Protein AF-A0A150Y1D1-F1 (afdb_monomer)

Foldseek 3Di:
DPAAKKKWDFKFWAQPVPRDTPDGDPAATWMWHQHPVQKIFIAGNVRDTDWIFGWDADPPAQKIWTQTPPPSDIDIWRWDDDPFKIKTWDDDPRTIIIIIIGGD

Mean predicted aligned error: 4.42 Å

Nearest PDB structures (foldseek):
  1dc9-assembly1_A  TM=5.300E-01  e=1.055E-03  Rattus norvegicus
  1icn-assembly1_A  TM=5.543E-01  e=1.952E-03  Rattus norvegicus
  3akn-assembly1_A  TM=5.282E-01  e=2.795E-03  Rattus norvegicus
  1fdq-assembly2_B  TM=4.233E-01  e=4.668E-03  Homo sapiens
  7fyd-assembly1_A  TM=4.953E-01  e=5.476E-02  Homo sapiens

Secondary structure (DSSP, 8-state):
---EEEEEEEEEEE-TTT--EEEE------EEEE-TTSEEEEE-TT--EEEEEEEEE-SSSSEEEEEETTT--EEEEEEEE-SSEEEEEEE-SSSEEEEEEEE-

pLDDT: mean 91.05, std 6.65, range [61.19, 97.25]

Solvent-accessible surface area (backbone atoms only — not comparable to full-atom values): 5666 Å² total; per-residue (Å²): 124,81,64,43,42,32,32,47,77,48,40,36,26,22,33,80,89,78,70,42,79,77,39,76,53,88,67,71,48,33,33,42,35,34,47,93,86,34,40,33,40,33,22,44,71,87,63,49,83,76,44,48,30,42,47,50,69,52,94,90,46,62,34,40,38,41,37,35,70,84,75,76,45,76,46,71,29,44,50,49,77,55,98,57,40,37,38,38,36,38,83,50,100,83,27,35,39,36,39,34,29,36,63,102

Sequence (104 aa):
MIVGSWEITIANGIDPATGKVISEYLLEKTTYSFGWDRRYKKLDKEGALVETGIWQMDAHSPTLTLISDEKSTRTNWEIEVSNSEMRWKRPMSNELMKLYFKKS

Radius of gyration: 13.55 Å; Cα contacts (8 Å, |Δi|>4): 243; chains: 1; bounding box: 28×31×35 Å

Structure (mmCIF, N/CA/C/O backbone):
data_AF-A0A150Y1D1-F1
#
_entry.id   AF-A0A150Y1D1-F1
#
loop_
_atom_site.group_PDB
_atom_site.id
_atom_site.type_symbol
_atom_site.label_atom_id
_atom_site.label_alt_id
_atom_site.label_comp_id
_atom_site.label_asym_id
_atom_site.label_entity_id
_atom_site.label_seq_id
_atom_site.pdbx_PDB_ins_code
_atom_site.Cartn_x
_atom_site.Cartn_y
_atom_site.Cartn_z
_atom_site.occupancy
_atom_site.B_iso_or_equiv
_atom_site.auth_seq_id
_atom_site.auth_comp_id
_atom_site.auth_asym_id
_atom_site.auth_atom_id
_atom_site.pdbx_PDB_model_num
ATOM 1 N N . MET A 1 1 ? -3.089 -13.222 3.215 1.00 76.56 1 MET A N 1
ATOM 2 C CA . MET A 1 1 ? -1.754 -13.130 2.575 1.00 76.56 1 MET A CA 1
ATOM 3 C C . MET A 1 1 ? -1.792 -11.970 1.589 1.00 76.56 1 MET A C 1
ATOM 5 O O . MET A 1 1 ? -2.788 -11.862 0.889 1.00 76.56 1 MET A O 1
ATOM 9 N N . ILE A 1 2 ? -0.775 -11.098 1.567 1.00 91.44 2 ILE A N 1
ATOM 10 C CA . ILE A 1 2 ? -0.758 -9.874 0.735 1.00 91.44 2 ILE A CA 1
ATOM 11 C C . ILE A 1 2 ? -0.436 -10.132 -0.750 1.00 91.44 2 ILE A C 1
ATOM 13 O O . ILE A 1 2 ? -0.730 -9.296 -1.594 1.00 91.44 2 ILE A O 1
ATOM 17 N N . VAL A 1 3 ? 0.129 -11.294 -1.089 1.00 94.44 3 VAL A N 1
ATOM 18 C CA . VAL A 1 3 ? 0.433 -11.679 -2.478 1.00 94.44 3 VAL A CA 1
ATOM 19 C C . VAL A 1 3 ? -0.833 -11.636 -3.346 1.00 94.44 3 VAL A C 1
ATOM 21 O O . VAL A 1 3 ? -1.878 -12.165 -2.955 1.00 94.44 3 VAL A O 1
ATOM 24 N N . GLY A 1 4 ? -0.724 -11.019 -4.522 1.00 94.94 4 GLY A N 1
ATOM 25 C CA . GLY A 1 4 ? -1.829 -10.772 -5.450 1.00 94.94 4 GLY A CA 1
ATOM 26 C C . GLY A 1 4 ? -1.995 -9.294 -5.809 1.00 94.94 4 GLY A C 1
ATOM 27 O O . GLY A 1 4 ? -1.168 -8.458 -5.437 1.00 94.94 4 GLY A O 1
ATOM 28 N N . SER A 1 5 ? -3.068 -8.995 -6.539 1.00 95.94 5 SER A N 1
ATOM 29 C CA . SER A 1 5 ? -3.409 -7.649 -7.007 1.00 95.94 5 SER A CA 1
ATOM 30 C C . SER A 1 5 ? -4.449 -6.987 -6.107 1.00 95.94 5 SER A C 1
ATOM 32 O O . SER A 1 5 ? -5.430 -7.614 -5.704 1.00 95.94 5 SER A O 1
ATOM 34 N N . TRP A 1 6 ? -4.234 -5.709 -5.811 1.00 96.38 6 TRP A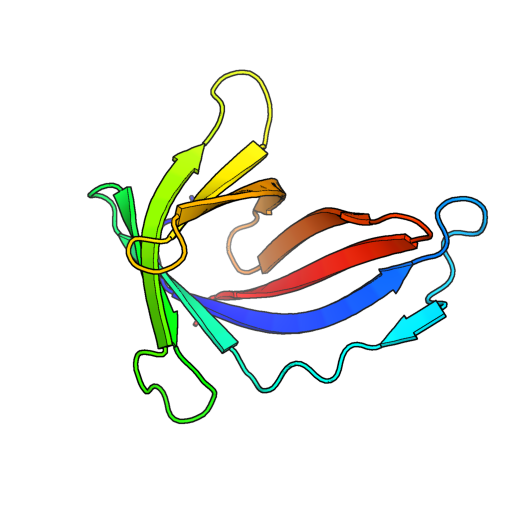 N 1
ATOM 35 C CA . TRP A 1 6 ? -5.049 -4.917 -4.897 1.00 96.38 6 TRP A CA 1
ATOM 36 C C . TRP A 1 6 ? -5.300 -3.532 -5.479 1.00 96.38 6 TRP A C 1
ATOM 38 O O . TRP A 1 6 ? -4.366 -2.748 -5.643 1.00 96.38 6 TRP A O 1
ATOM 48 N N . GLU A 1 7 ? -6.558 -3.230 -5.773 1.00 95.06 7 GLU A N 1
ATOM 49 C CA . GLU A 1 7 ? -6.999 -1.931 -6.284 1.00 95.06 7 GLU A CA 1
ATOM 50 C C . GLU A 1 7 ? -7.345 -1.011 -5.108 1.00 95.06 7 GLU A C 1
ATOM 52 O O . GLU A 1 7 ? -8.118 -1.395 -4.226 1.00 95.06 7 GLU A O 1
ATOM 57 N N . ILE A 1 8 ? -6.794 0.206 -5.095 1.00 93.75 8 ILE A N 1
ATOM 58 C CA . ILE A 1 8 ? -7.206 1.256 -4.157 1.00 93.75 8 ILE A CA 1
ATOM 59 C C . ILE A 1 8 ? -8.626 1.698 -4.503 1.00 93.75 8 ILE A C 1
ATOM 61 O O . ILE A 1 8 ? -8.890 2.158 -5.612 1.00 93.75 8 ILE A O 1
ATOM 65 N N . THR A 1 9 ? -9.521 1.624 -3.522 1.00 90.06 9 THR A N 1
ATOM 66 C CA . THR A 1 9 ? -10.909 2.077 -3.655 1.00 90.06 9 THR A CA 1
ATOM 67 C C . THR A 1 9 ? -11.177 3.398 -2.949 1.00 90.06 9 THR A C 1
ATOM 69 O O . THR A 1 9 ? -12.055 4.139 -3.376 1.00 90.06 9 THR A O 1
ATOM 72 N N . ILE A 1 10 ? -10.480 3.679 -1.841 1.00 89.44 10 ILE A N 1
ATOM 73 C CA . ILE A 1 10 ? -10.680 4.890 -1.028 1.00 89.44 10 ILE A CA 1
ATOM 74 C C . ILE A 1 10 ? -9.331 5.338 -0.466 1.00 89.44 10 ILE A C 1
ATOM 76 O O . ILE A 1 10 ? -8.536 4.503 -0.024 1.00 89.44 10 ILE A O 1
ATOM 80 N N . ALA A 1 11 ? -9.099 6.648 -0.432 1.00 91.44 11 ALA A N 1
ATOM 81 C CA . ALA A 1 11 ? -7.921 7.248 0.172 1.00 91.44 11 ALA A CA 1
ATOM 82 C C . ALA A 1 11 ? -8.297 8.513 0.939 1.00 91.44 11 ALA A C 1
ATOM 84 O O . ALA A 1 11 ? -8.638 9.528 0.341 1.00 91.44 11 ALA A O 1
ATOM 85 N N . ASN A 1 12 ? -8.188 8.454 2.265 1.00 91.62 12 ASN A N 1
ATOM 86 C CA . ASN A 1 12 ? -8.633 9.524 3.151 1.00 91.62 12 ASN A CA 1
ATOM 87 C C . ASN A 1 12 ? -7.508 9.968 4.084 1.00 91.62 12 ASN A C 1
ATOM 89 O O . ASN A 1 12 ? -6.736 9.149 4.584 1.00 91.62 12 ASN A O 1
ATOM 93 N N . GLY A 1 13 ? -7.453 11.262 4.355 1.00 91.06 13 GLY A N 1
ATOM 94 C CA . GLY A 1 13 ? -6.733 11.858 5.466 1.00 91.06 13 GLY A CA 1
ATOM 95 C C . GLY A 1 13 ? -7.682 12.051 6.642 1.00 91.06 13 GLY A C 1
ATOM 96 O O . GLY A 1 13 ? -8.766 12.622 6.499 1.00 91.06 13 GLY A O 1
ATOM 97 N N . ILE A 1 14 ? -7.310 11.509 7.797 1.00 90.88 14 ILE A N 1
ATOM 98 C CA . ILE A 1 14 ? -8.140 11.497 9.002 1.00 90.88 14 ILE A CA 1
ATOM 99 C C . ILE A 1 14 ? -7.476 12.338 10.085 1.00 90.88 14 ILE A C 1
ATOM 101 O O . ILE A 1 14 ? -6.295 12.151 10.370 1.00 90.88 14 ILE A O 1
ATOM 105 N N . ASP A 1 15 ? -8.241 13.213 10.729 1.00 89.12 15 ASP A N 1
ATOM 106 C CA . ASP A 1 15 ? -7.802 13.925 11.926 1.00 89.12 15 ASP A CA 1
ATOM 107 C C . ASP A 1 15 ? -7.522 12.907 13.050 1.00 89.12 15 ASP A C 1
ATOM 109 O O . ASP A 1 15 ? -8.443 12.194 13.469 1.00 89.12 15 ASP A O 1
ATOM 113 N N . PRO A 1 16 ? -6.281 12.809 13.560 1.00 85.06 16 PRO A N 1
ATOM 114 C CA . PRO A 1 16 ? -5.927 11.833 14.586 1.00 85.06 16 PRO A CA 1
ATOM 115 C C . PRO A 1 16 ? -6.662 12.047 15.915 1.00 85.06 16 PRO A C 1
ATOM 117 O O . PRO A 1 16 ? -6.865 11.081 16.649 1.00 85.06 16 PRO A O 1
ATOM 120 N N . ALA A 1 17 ? -7.046 13.287 16.235 1.00 86.75 17 ALA A N 1
ATOM 121 C CA . ALA A 1 17 ? -7.690 13.641 17.497 1.00 86.75 17 ALA A CA 1
ATOM 122 C C . ALA A 1 17 ? -9.201 13.382 17.467 1.00 86.75 17 ALA A C 1
ATOM 124 O O . ALA A 1 17 ? -9.776 12.956 18.468 1.00 86.75 17 ALA A O 1
ATOM 125 N N . THR A 1 18 ? -9.851 13.633 16.327 1.00 86.62 18 THR A N 1
ATOM 126 C CA . THR A 1 18 ? -11.317 13.540 16.210 1.00 86.62 18 THR A CA 1
ATOM 127 C C . THR A 1 18 ? -11.805 12.318 15.433 1.00 86.62 18 THR A C 1
ATOM 129 O O . THR A 1 18 ? -12.988 11.986 15.499 1.00 86.62 18 THR A O 1
ATOM 132 N N . GLY A 1 19 ? -10.926 11.646 14.683 1.00 84.56 19 GLY A N 1
ATOM 133 C CA . GLY A 1 19 ? -11.266 10.509 13.825 1.00 84.56 19 GLY A CA 1
ATOM 134 C C . GLY A 1 19 ? -12.081 10.882 12.582 1.00 84.56 19 GLY A C 1
ATOM 135 O O . GLY A 1 19 ? -12.519 9.989 11.853 1.00 84.56 19 GLY A O 1
ATOM 136 N N . LYS A 1 20 ? -12.296 12.178 12.328 1.00 87.00 20 LYS A N 1
ATOM 137 C CA . LYS A 1 20 ? -13.057 12.672 11.176 1.00 87.00 20 LYS A CA 1
ATOM 138 C C . LYS A 1 20 ? -12.194 12.694 9.919 1.00 87.00 20 LYS A C 1
ATOM 140 O O . LYS A 1 20 ? -11.001 12.977 9.984 1.00 87.00 20 LYS A O 1
ATOM 145 N N . VAL A 1 21 ? -12.811 12.423 8.770 1.00 86.88 21 VAL A N 1
ATOM 146 C CA . VAL A 1 21 ? -12.169 12.643 7.468 1.00 86.88 21 VAL A CA 1
ATOM 147 C C . VAL A 1 21 ? -12.021 14.149 7.265 1.00 86.88 21 VAL A C 1
ATOM 149 O O . VAL A 1 21 ? -13.009 14.877 7.337 1.00 86.88 21 VAL A O 1
ATOM 152 N N . ILE A 1 22 ? -10.787 14.599 7.054 1.00 87.25 22 ILE A N 1
ATOM 153 C CA . ILE A 1 22 ? -10.440 16.006 6.805 1.00 87.25 22 ILE A CA 1
ATOM 154 C C . ILE A 1 22 ? -9.888 16.228 5.397 1.00 87.25 22 ILE A C 1
ATOM 156 O O . ILE A 1 22 ? -9.926 17.353 4.905 1.00 87.25 22 ILE A O 1
ATOM 160 N N . SER A 1 23 ? -9.453 15.151 4.737 1.00 84.62 23 SER A N 1
ATOM 161 C CA . SER A 1 23 ? -8.971 15.162 3.358 1.00 84.62 23 SER A CA 1
ATOM 162 C C . SER A 1 23 ? -9.491 13.925 2.628 1.00 84.62 23 SER A C 1
ATOM 164 O O . SER A 1 23 ? -9.379 12.812 3.139 1.00 84.62 23 SER A O 1
ATOM 166 N N . GLU A 1 24 ? -10.010 14.088 1.417 1.00 81.00 24 GLU A N 1
ATOM 167 C CA . GLU A 1 24 ? -10.211 12.981 0.478 1.00 81.00 24 GLU A CA 1
ATOM 168 C C . GLU A 1 24 ? -9.169 13.131 -0.624 1.00 81.00 24 GLU A C 1
ATOM 170 O O . GLU A 1 24 ? -9.120 14.148 -1.320 1.00 81.00 24 GLU A O 1
ATOM 175 N N . TYR A 1 25 ? -8.283 12.148 -0.755 1.00 78.06 25 TYR A N 1
ATOM 176 C CA . TYR A 1 25 ? -7.302 12.173 -1.826 1.00 78.06 25 TYR A CA 1
ATOM 177 C C . TYR A 1 25 ? -7.963 11.634 -3.080 1.00 78.06 25 TYR A C 1
ATOM 179 O O . TYR A 1 25 ? -8.398 10.481 -3.124 1.00 78.06 25 TYR A O 1
ATOM 187 N N . LEU A 1 26 ? -7.978 12.459 -4.121 1.00 61.19 26 LEU A N 1
ATOM 188 C CA . LEU A 1 26 ? -8.352 12.037 -5.461 1.00 61.19 26 LEU A CA 1
ATOM 189 C C . LEU A 1 26 ? -7.212 11.175 -6.024 1.00 61.19 26 LEU A C 1
ATOM 191 O O . LEU A 1 26 ? -6.392 11.624 -6.821 1.00 61.19 26 LEU A O 1
ATOM 195 N N . LEU A 1 27 ? -7.093 9.945 -5.526 1.00 65.88 27 LEU A N 1
ATOM 196 C CA . LEU A 1 27 ? -6.239 8.947 -6.144 1.00 65.88 27 LEU A CA 1
ATOM 197 C C . LEU A 1 27 ? -7.003 8.397 -7.337 1.00 65.88 27 LEU A C 1
ATOM 199 O O . LEU A 1 27 ? -8.045 7.758 -7.187 1.00 65.88 27 LEU A O 1
ATOM 203 N N . GLU A 1 28 ? -6.470 8.641 -8.529 1.00 70.06 28 GLU A N 1
ATOM 204 C CA . GLU A 1 28 ? -6.839 7.830 -9.678 1.00 70.06 28 GLU A CA 1
ATOM 205 C C . GLU A 1 28 ? -6.674 6.352 -9.306 1.00 70.06 28 GLU A C 1
ATOM 207 O O . GLU A 1 28 ? -5.725 5.991 -8.595 1.00 70.06 28 GLU A O 1
ATOM 212 N N . LYS A 1 29 ? -7.630 5.513 -9.733 1.00 79.19 29 LYS A N 1
ATOM 213 C CA . LYS A 1 29 ? -7.619 4.074 -9.449 1.00 79.19 29 LYS A CA 1
ATOM 214 C C . LYS A 1 29 ? -6.217 3.530 -9.674 1.00 79.19 29 LYS A C 1
ATOM 216 O O . LYS A 1 29 ? -5.674 3.623 -10.764 1.00 79.19 29 LYS A O 1
ATOM 221 N N . THR A 1 30 ? -5.620 3.016 -8.614 1.00 91.75 30 THR A N 1
ATOM 222 C CA . THR A 1 30 ? -4.234 2.566 -8.621 1.00 91.75 30 THR A CA 1
ATOM 223 C C . THR A 1 30 ? -4.219 1.144 -8.105 1.00 91.75 30 THR A C 1
ATOM 225 O O . THR A 1 30 ? -4.785 0.867 -7.044 1.00 91.75 30 THR A O 1
ATOM 228 N N . THR A 1 31 ? -3.533 0.260 -8.818 1.00 95.31 31 THR A N 1
ATOM 229 C CA . THR A 1 31 ? -3.415 -1.148 -8.435 1.00 95.31 31 THR A CA 1
ATOM 230 C C . THR A 1 31 ? -1.999 -1.465 -7.984 1.00 95.31 31 THR A C 1
ATOM 232 O O . THR A 1 31 ? -1.027 -1.145 -8.665 1.00 95.31 31 THR A O 1
ATOM 235 N N . TYR A 1 32 ? -1.877 -2.131 -6.840 1.00 96.19 32 TYR A N 1
ATOM 236 C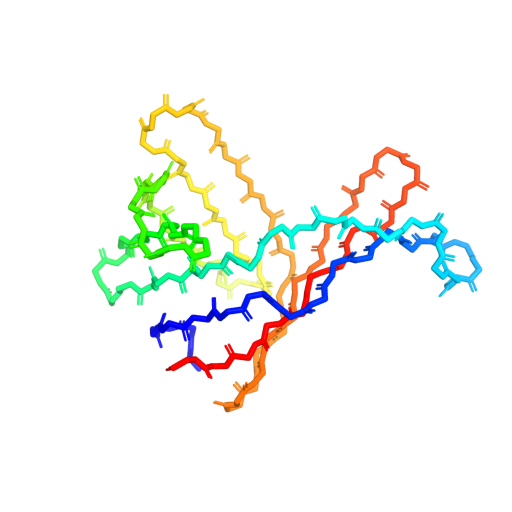 CA . TYR A 1 32 ? -0.631 -2.720 -6.365 1.00 96.19 32 TYR A CA 1
ATOM 237 C C . TYR A 1 32 ? -0.668 -4.232 -6.568 1.00 96.19 32 TYR A C 1
ATOM 239 O O . TYR A 1 32 ? -1.564 -4.906 -6.067 1.00 96.19 32 TYR A O 1
ATOM 247 N N . SER A 1 33 ? 0.322 -4.775 -7.272 1.00 97.25 33 SER A N 1
ATOM 248 C CA . SER A 1 33 ? 0.509 -6.218 -7.439 1.00 97.25 33 SER A CA 1
ATOM 249 C C . SER A 1 33 ? 1.742 -6.669 -6.670 1.00 97.25 33 SER A C 1
ATOM 251 O O . SER A 1 33 ? 2.850 -6.239 -6.988 1.00 97.25 33 SER A O 1
ATOM 253 N N . PHE A 1 34 ? 1.562 -7.571 -5.706 1.00 97.25 34 PHE A N 1
ATOM 254 C CA . PHE A 1 34 ? 2.630 -8.129 -4.874 1.00 97.25 34 PHE A CA 1
ATOM 255 C C . PHE A 1 34 ? 2.951 -9.564 -5.285 1.00 97.25 34 PHE A C 1
ATOM 257 O O . PHE A 1 34 ? 2.109 -10.454 -5.161 1.00 97.25 34 PHE A O 1
ATOM 264 N N . GLY A 1 35 ? 4.175 -9.789 -5.761 1.00 96.88 35 GLY A N 1
ATOM 265 C CA . GLY A 1 35 ? 4.699 -11.109 -6.094 1.00 96.88 35 GLY A CA 1
ATOM 266 C C . GLY A 1 35 ? 5.241 -11.843 -4.868 1.00 96.88 35 GLY A C 1
ATOM 267 O O . GLY A 1 35 ? 5.710 -11.227 -3.911 1.00 96.88 35 GLY A O 1
ATOM 268 N N . TRP A 1 36 ? 5.195 -13.176 -4.899 1.00 95.19 36 TRP A N 1
ATOM 269 C CA . TRP A 1 36 ? 5.790 -14.035 -3.864 1.00 95.19 36 TRP A CA 1
ATOM 270 C C . TRP A 1 36 ? 7.321 -13.889 -3.782 1.00 95.19 36 TRP A C 1
ATOM 272 O O . TRP A 1 36 ? 7.919 -14.155 -2.743 1.00 95.19 36 TRP A O 1
ATOM 282 N N . ASP A 1 37 ? 7.936 -13.413 -4.863 1.00 95.88 37 ASP A N 1
ATOM 283 C CA . ASP A 1 37 ? 9.360 -13.126 -5.044 1.00 95.88 37 ASP A CA 1
ATOM 284 C C . ASP A 1 37 ? 9.799 -11.784 -4.425 1.00 95.88 37 ASP A C 1
ATOM 286 O O . ASP A 1 37 ? 10.905 -11.311 -4.683 1.00 95.88 37 ASP A O 1
ATOM 290 N N . ARG A 1 38 ? 8.940 -11.162 -3.604 1.00 94.69 38 ARG A N 1
ATOM 291 C CA . ARG A 1 38 ? 9.144 -9.849 -2.966 1.00 94.69 38 ARG A CA 1
ATOM 292 C C . ARG A 1 38 ? 9.175 -8.665 -3.931 1.00 94.69 38 ARG A C 1
ATOM 294 O O . ARG A 1 38 ? 9.472 -7.551 -3.500 1.00 94.69 38 ARG A O 1
ATOM 301 N N . ARG A 1 39 ? 8.826 -8.844 -5.206 1.00 97.19 39 ARG A N 1
ATOM 302 C CA . ARG A 1 39 ? 8.675 -7.727 -6.148 1.00 97.19 39 ARG A CA 1
ATOM 303 C C . ARG A 1 39 ? 7.264 -7.161 -6.068 1.00 97.19 39 ARG A C 1
ATOM 305 O O . ARG A 1 39 ? 6.297 -7.902 -5.881 1.00 97.19 39 ARG A O 1
ATOM 312 N N . TYR A 1 40 ? 7.133 -5.845 -6.199 1.00 97.25 40 TYR A N 1
ATOM 313 C CA . TYR A 1 40 ? 5.837 -5.206 -6.402 1.00 97.25 40 TYR A CA 1
ATOM 314 C C . TYR A 1 40 ? 5.809 -4.394 -7.691 1.00 97.25 40 TYR A C 1
ATOM 316 O O . TYR A 1 40 ? 6.838 -3.923 -8.182 1.00 97.25 40 TYR A O 1
ATOM 324 N N . LYS A 1 41 ? 4.600 -4.231 -8.222 1.00 96.88 41 LYS A N 1
ATOM 325 C CA . LYS A 1 41 ? 4.282 -3.327 -9.327 1.00 96.88 41 LYS A CA 1
ATOM 326 C C . LYS A 1 41 ? 3.164 -2.396 -8.891 1.00 96.88 41 LYS A C 1
ATOM 328 O O . LYS A 1 41 ? 2.214 -2.851 -8.251 1.00 96.88 41 LYS A O 1
ATOM 333 N N . LYS A 1 42 ? 3.269 -1.124 -9.254 1.00 95.19 42 LYS A N 1
ATOM 334 C CA . LYS A 1 42 ? 2.193 -0.142 -9.155 1.00 95.19 42 LYS A CA 1
ATOM 335 C C . LYS A 1 42 ? 1.711 0.170 -10.563 1.00 95.19 42 LYS A C 1
ATOM 337 O O . LYS A 1 42 ? 2.522 0.499 -11.429 1.00 95.19 42 LYS A O 1
ATOM 342 N N . LEU A 1 43 ? 0.411 0.052 -10.767 1.00 94.88 43 LEU A N 1
ATOM 343 C CA . LEU A 1 43 ? -0.261 0.315 -12.029 1.00 94.88 43 LEU A CA 1
ATOM 344 C C . LEU A 1 43 ? -1.205 1.505 -11.849 1.00 94.88 43 LEU A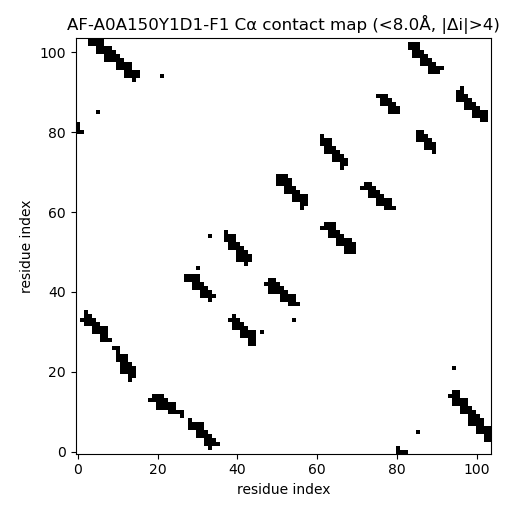 C 1
ATOM 346 O O . LEU A 1 43 ? -1.822 1.629 -10.785 1.00 94.88 43 LEU A O 1
ATOM 350 N N . ASP A 1 44 ? -1.301 2.365 -12.856 1.00 92.56 44 ASP A N 1
ATOM 351 C CA . ASP A 1 44 ? -2.325 3.413 -12.913 1.00 92.56 44 ASP A CA 1
ATOM 352 C C . ASP A 1 44 ? -3.703 2.852 -13.315 1.00 92.56 44 ASP A C 1
ATOM 354 O O . ASP A 1 44 ? -3.909 1.632 -13.369 1.00 92.56 44 ASP A O 1
ATOM 358 N N . LYS A 1 45 ? -4.669 3.745 -13.558 1.00 89.62 45 LYS A N 1
ATOM 359 C CA . LYS A 1 45 ? -6.060 3.385 -13.867 1.00 89.62 45 LYS A CA 1
ATOM 360 C C . LYS A 1 45 ? -6.201 2.733 -15.245 1.00 89.62 45 LYS A C 1
ATOM 362 O O . LYS A 1 45 ? -7.146 1.975 -15.455 1.00 89.62 45 LYS A O 1
ATOM 367 N N . GLU A 1 46 ? -5.277 3.005 -16.164 1.00 92.19 46 GLU A N 1
ATOM 368 C CA . GLU A 1 46 ? -5.169 2.364 -17.475 1.00 92.19 46 GLU A CA 1
ATOM 369 C C . GLU A 1 46 ? -4.466 1.000 -17.407 1.00 92.19 46 GLU A C 1
ATOM 371 O O . GLU A 1 46 ? -4.444 0.262 -18.394 1.00 92.19 46 GLU A O 1
ATOM 376 N N . GLY A 1 47 ? -3.899 0.643 -16.251 1.00 90.81 47 GLY A N 1
ATOM 377 C CA . GLY A 1 47 ? -3.107 -0.569 -16.074 1.00 90.81 47 GLY A CA 1
ATOM 378 C C . GLY A 1 47 ? -1.669 -0.431 -16.578 1.00 90.81 47 GLY A C 1
ATOM 379 O O . GLY A 1 47 ? -0.960 -1.438 -16.667 1.00 90.81 47 GLY A O 1
ATOM 380 N N . ALA A 1 48 ? -1.217 0.783 -16.899 1.00 94.75 48 ALA A N 1
ATOM 381 C CA . ALA A 1 48 ? 0.164 1.033 -17.266 1.00 94.75 48 ALA A CA 1
ATOM 382 C C . ALA A 1 48 ? 1.059 1.014 -16.020 1.00 94.75 48 ALA A C 1
ATOM 384 O O . ALA A 1 48 ? 0.676 1.400 -14.915 1.00 94.75 48 ALA A O 1
ATOM 385 N N . LEU A 1 49 ? 2.276 0.499 -16.195 1.00 94.94 49 LEU A N 1
ATOM 386 C CA . LEU A 1 49 ? 3.247 0.372 -15.117 1.00 94.94 49 LEU A CA 1
ATOM 387 C C . LEU A 1 49 ? 3.831 1.743 -14.769 1.00 94.94 49 LEU A C 1
ATOM 389 O O . LEU A 1 49 ? 4.513 2.342 -15.595 1.00 94.94 49 LEU A O 1
ATOM 393 N N . VAL A 1 50 ? 3.614 2.196 -13.533 1.00 93.44 50 VAL A N 1
ATOM 394 C CA . VAL A 1 50 ? 4.094 3.505 -13.047 1.00 93.44 50 VAL A CA 1
ATOM 395 C C . VAL A 1 50 ? 5.148 3.406 -11.949 1.00 93.44 50 VAL A C 1
ATOM 397 O O . VAL A 1 50 ? 5.790 4.398 -11.614 1.00 93.44 50 VAL A O 1
ATOM 400 N N . GLU A 1 51 ? 5.304 2.236 -11.329 1.00 94.69 51 GLU A N 1
ATOM 401 C CA . GLU A 1 51 ? 6.361 1.999 -10.346 1.00 94.69 51 GLU A CA 1
ATOM 402 C C . GLU A 1 51 ? 6.658 0.506 -10.218 1.00 94.69 51 GLU A C 1
ATOM 404 O O . GLU A 1 51 ? 5.762 -0.340 -10.300 1.00 94.69 51 GLU A O 1
ATOM 409 N N . THR A 1 52 ? 7.914 0.186 -9.928 1.00 96.38 52 THR A N 1
ATOM 410 C CA . THR A 1 52 ? 8.328 -1.137 -9.461 1.00 96.38 52 THR A CA 1
ATOM 411 C C . THR A 1 52 ? 9.204 -1.013 -8.227 1.00 96.38 52 THR A C 1
ATOM 413 O O . THR A 1 52 ? 9.734 0.061 -7.918 1.00 96.38 52 THR A O 1
ATOM 416 N N . GLY A 1 53 ? 9.327 -2.114 -7.496 1.00 96.81 53 GLY A N 1
ATOM 417 C CA . GLY A 1 53 ? 10.190 -2.145 -6.334 1.00 96.81 53 GLY A CA 1
ATOM 418 C C . GLY A 1 53 ? 10.169 -3.459 -5.579 1.00 96.81 53 GLY A C 1
ATOM 419 O O . GLY A 1 53 ? 9.674 -4.486 -6.058 1.00 96.81 53 GLY A O 1
ATOM 420 N N . ILE A 1 54 ? 10.700 -3.401 -4.364 1.00 96.88 54 ILE A N 1
ATOM 421 C CA . ILE A 1 54 ? 10.726 -4.505 -3.408 1.00 96.88 54 ILE A CA 1
ATOM 422 C C . ILE A 1 54 ? 9.739 -4.216 -2.280 1.00 96.88 54 ILE A C 1
ATOM 424 O O . ILE A 1 54 ? 9.662 -3.094 -1.775 1.00 96.88 54 ILE A O 1
ATOM 428 N N . TRP A 1 55 ? 8.991 -5.236 -1.871 1.00 96.12 55 TRP A N 1
ATOM 429 C CA . TRP A 1 55 ? 8.156 -5.187 -0.678 1.00 96.12 55 TRP A CA 1
ATOM 430 C C . TRP A 1 55 ? 8.671 -6.153 0.388 1.00 96.12 55 TRP A C 1
ATOM 432 O O . TRP A 1 55 ? 9.224 -7.214 0.095 1.00 96.12 55 TRP A O 1
ATOM 442 N N . GLN A 1 56 ? 8.476 -5.786 1.648 1.00 94.88 56 GLN A N 1
ATOM 443 C CA . GLN A 1 56 ? 8.775 -6.641 2.794 1.00 94.88 56 GLN A CA 1
ATOM 444 C C . GLN A 1 56 ? 7.761 -6.394 3.909 1.00 94.88 56 GLN A C 1
ATOM 446 O O . GLN A 1 56 ? 7.228 -5.290 4.038 1.00 94.88 56 GLN A O 1
ATOM 451 N N . MET A 1 57 ? 7.527 -7.417 4.725 1.00 92.69 57 MET A N 1
ATOM 452 C CA . MET A 1 57 ? 6.758 -7.298 5.956 1.00 92.69 57 MET A CA 1
ATOM 453 C C . MET A 1 57 ? 7.661 -7.463 7.167 1.00 92.69 57 MET A C 1
ATOM 455 O O . MET A 1 57 ? 8.552 -8.313 7.173 1.00 92.69 57 MET A O 1
ATOM 459 N N . ASP A 1 58 ? 7.414 -6.643 8.179 1.00 89.31 58 ASP A N 1
ATOM 460 C CA . ASP A 1 58 ? 8.036 -6.788 9.486 1.00 89.31 58 ASP A CA 1
ATOM 461 C C . ASP A 1 58 ? 7.518 -8.063 10.183 1.00 89.31 58 ASP A C 1
ATOM 463 O O . ASP A 1 58 ? 6.350 -8.430 10.052 1.00 89.31 58 ASP A O 1
ATOM 467 N N . ALA A 1 59 ? 8.403 -8.777 10.881 1.00 84.62 59 ALA A N 1
ATOM 468 C CA . ALA A 1 59 ? 8.067 -10.039 11.544 1.00 84.62 59 ALA A CA 1
ATOM 469 C C . ALA A 1 59 ? 7.379 -9.845 12.908 1.00 84.62 59 ALA A C 1
ATOM 471 O O . ALA A 1 59 ? 6.742 -10.766 13.416 1.00 84.62 59 ALA A O 1
ATOM 472 N N . HIS A 1 60 ? 7.523 -8.666 13.508 1.00 86.12 60 HIS A N 1
ATOM 473 C CA . HIS A 1 60 ? 7.059 -8.338 14.855 1.00 86.12 60 HIS A CA 1
ATOM 474 C C . HIS A 1 60 ? 5.854 -7.396 14.856 1.00 86.12 60 HIS A C 1
ATOM 476 O O . HIS A 1 60 ? 5.196 -7.238 15.883 1.00 86.12 60 HIS A O 1
ATOM 482 N N . SER A 1 61 ? 5.552 -6.769 13.721 1.00 86.94 61 SER A N 1
ATOM 483 C CA . SER A 1 61 ? 4.420 -5.859 13.564 1.00 86.94 61 SER A CA 1
ATOM 484 C C . SER A 1 61 ? 3.783 -6.017 12.184 1.00 86.94 61 SER A C 1
ATOM 486 O O . SER A 1 61 ? 4.461 -6.419 11.239 1.00 86.94 61 SER A O 1
ATOM 488 N N . PRO A 1 62 ? 2.493 -5.682 12.013 1.00 91.38 62 PRO A N 1
ATOM 489 C CA . PRO A 1 62 ? 1.848 -5.716 10.708 1.00 91.38 62 PRO A CA 1
ATOM 490 C C . PRO A 1 62 ? 2.268 -4.495 9.870 1.00 91.38 62 PRO A C 1
ATOM 492 O O . PRO A 1 62 ? 1.442 -3.681 9.468 1.00 91.38 62 PRO A O 1
ATOM 495 N N . THR A 1 63 ? 3.570 -4.350 9.621 1.00 95.50 63 THR A N 1
ATOM 496 C CA . THR A 1 63 ? 4.154 -3.222 8.891 1.00 95.50 63 THR A CA 1
ATOM 497 C C . THR A 1 63 ? 4.632 -3.677 7.517 1.00 95.50 63 THR A C 1
ATOM 499 O O . THR A 1 63 ? 5.482 -4.559 7.407 1.00 95.50 63 THR A O 1
ATOM 502 N N . LEU A 1 64 ? 4.116 -3.050 6.463 1.00 95.88 64 LEU A N 1
ATOM 503 C CA . L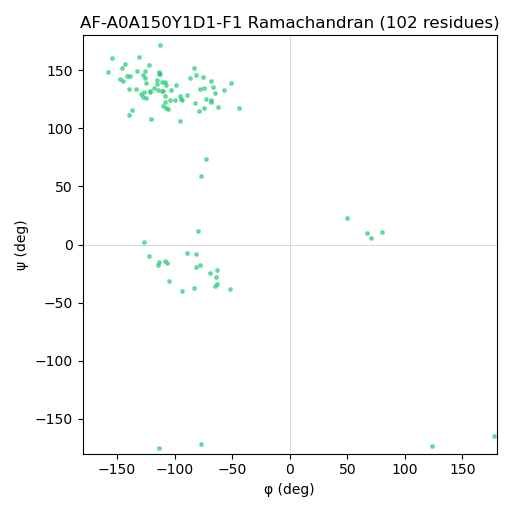EU A 1 64 ? 4.565 -3.188 5.081 1.00 95.88 64 LEU A CA 1
ATOM 504 C C . LEU A 1 64 ? 5.577 -2.090 4.756 1.00 95.88 64 LEU A C 1
ATOM 506 O O . LEU A 1 64 ? 5.276 -0.904 4.870 1.00 95.88 64 LEU A O 1
ATOM 510 N N . THR A 1 65 ? 6.763 -2.472 4.296 1.00 95.94 65 THR A N 1
ATOM 511 C CA . THR A 1 65 ? 7.714 -1.543 3.679 1.00 95.94 65 THR A CA 1
ATOM 512 C C . THR A 1 65 ? 7.681 -1.713 2.163 1.00 95.94 65 THR A C 1
ATOM 514 O O . THR A 1 65 ? 7.800 -2.835 1.670 1.00 95.94 65 THR A O 1
ATOM 517 N N . LEU A 1 66 ? 7.611 -0.599 1.437 1.00 96.38 66 LEU A N 1
ATOM 518 C CA . LEU A 1 66 ? 7.838 -0.522 -0.006 1.00 96.38 66 LEU A CA 1
ATOM 519 C C . LEU A 1 66 ? 9.138 0.233 -0.278 1.00 96.38 66 LEU A C 1
ATOM 521 O O . LEU A 1 66 ? 9.358 1.307 0.287 1.00 96.38 66 LEU A O 1
ATOM 525 N N . ILE A 1 67 ? 9.984 -0.327 -1.132 1.00 96.12 67 ILE A N 1
ATOM 526 C CA . ILE A 1 67 ? 11.250 0.261 -1.573 1.00 96.12 67 ILE A CA 1
ATOM 527 C C . ILE A 1 67 ? 11.162 0.400 -3.090 1.00 96.12 67 ILE A C 1
ATOM 529 O O . ILE A 1 67 ? 11.181 -0.609 -3.790 1.00 96.12 67 ILE A O 1
ATOM 533 N N . SER A 1 68 ? 11.019 1.632 -3.580 1.00 95.88 68 SER A N 1
ATOM 534 C CA . SER A 1 68 ? 10.921 1.906 -5.019 1.00 95.88 68 SER A CA 1
ATOM 535 C C . SER A 1 68 ? 12.288 1.775 -5.688 1.00 95.88 68 SER A C 1
ATOM 537 O O . SER A 1 68 ? 13.264 2.337 -5.188 1.00 95.88 68 SER A O 1
ATOM 539 N N . ASP A 1 69 ? 12.331 1.093 -6.835 1.00 93.62 69 ASP A N 1
ATOM 540 C CA . ASP A 1 69 ? 13.558 0.925 -7.624 1.00 93.62 69 ASP A CA 1
ATOM 541 C C . ASP A 1 69 ? 14.067 2.268 -8.185 1.00 93.62 69 ASP A C 1
ATOM 543 O O . ASP A 1 69 ? 15.269 2.504 -8.247 1.00 93.62 69 ASP A O 1
ATOM 547 N N . GLU A 1 70 ? 13.159 3.170 -8.568 1.00 88.56 70 GLU A N 1
ATOM 548 C CA . GLU A 1 70 ? 13.506 4.422 -9.257 1.00 88.56 70 GLU A CA 1
ATOM 549 C C . GLU A 1 70 ? 13.692 5.598 -8.299 1.00 88.56 70 GLU A C 1
ATOM 551 O O . GLU A 1 70 ? 14.577 6.434 -8.474 1.00 88.56 70 GLU A O 1
ATOM 556 N N . LYS A 1 71 ? 12.843 5.690 -7.273 1.00 78.06 71 LYS A N 1
ATOM 557 C CA . LYS A 1 71 ? 12.770 6.893 -6.432 1.00 78.06 71 LYS A CA 1
ATOM 558 C C . LYS A 1 71 ? 13.733 6.855 -5.251 1.00 78.06 71 LYS A C 1
ATOM 560 O O . LYS A 1 71 ? 13.834 7.840 -4.529 1.00 78.06 71 LYS A O 1
ATOM 565 N N . SER A 1 72 ? 14.402 5.721 -5.010 1.00 74.00 72 SER A N 1
ATOM 566 C CA . SER A 1 72 ? 15.186 5.472 -3.786 1.00 74.00 72 SER A CA 1
ATOM 567 C C . SER A 1 72 ? 14.402 5.783 -2.498 1.00 74.00 72 SER A C 1
ATOM 569 O O . SER A 1 72 ? 14.975 6.044 -1.441 1.00 74.00 72 SER A O 1
ATOM 571 N N . THR A 1 73 ? 13.068 5.771 -2.570 1.00 86.81 73 THR A N 1
ATOM 572 C CA . THR A 1 73 ? 12.185 6.076 -1.448 1.00 86.81 73 THR A CA 1
ATOM 573 C C . THR A 1 73 ? 11.756 4.792 -0.767 1.00 86.81 73 THR A C 1
ATOM 575 O O . THR A 1 73 ? 11.191 3.897 -1.404 1.00 86.81 73 THR A O 1
ATOM 578 N N . ARG A 1 74 ? 11.950 4.749 0.551 1.00 92.81 74 ARG A N 1
ATOM 579 C CA . ARG A 1 74 ? 11.398 3.725 1.432 1.00 92.81 74 ARG A CA 1
ATOM 580 C C . ARG A 1 74 ? 10.152 4.270 2.123 1.00 92.81 74 ARG A C 1
ATOM 582 O O . ARG A 1 74 ? 10.225 5.287 2.806 1.00 92.81 74 ARG A O 1
ATOM 589 N N . THR A 1 75 ? 9.029 3.577 1.981 1.00 93.69 75 THR A N 1
ATOM 590 C CA . THR A 1 75 ? 7.765 3.950 2.630 1.00 93.69 75 THR A CA 1
ATOM 591 C C . THR A 1 75 ? 7.271 2.823 3.521 1.00 93.69 75 THR A C 1
ATOM 593 O O . THR A 1 75 ? 7.199 1.684 3.071 1.00 93.69 75 THR A O 1
ATOM 596 N N . ASN A 1 76 ? 6.892 3.148 4.757 1.00 95.25 76 ASN A N 1
ATOM 597 C CA . ASN A 1 76 ? 6.330 2.196 5.711 1.00 95.25 76 ASN A CA 1
ATOM 598 C C . ASN A 1 76 ? 4.831 2.452 5.913 1.00 95.25 76 ASN A C 1
ATOM 600 O O . ASN A 1 76 ? 4.403 3.605 6.008 1.00 95.25 76 ASN A O 1
ATOM 604 N N . TRP A 1 77 ? 4.064 1.373 6.012 1.00 96.50 77 TRP A N 1
ATOM 605 C CA . TRP A 1 77 ? 2.625 1.365 6.246 1.00 96.50 77 TRP A CA 1
ATOM 606 C C . TRP A 1 77 ? 2.293 0.351 7.325 1.00 96.50 77 TRP A C 1
ATOM 608 O O . TRP A 1 77 ? 2.746 -0.785 7.243 1.00 96.50 77 TRP A O 1
ATOM 618 N N . GLU A 1 78 ? 1.461 0.717 8.289 1.00 96.50 78 GLU A N 1
ATOM 619 C CA . GLU A 1 78 ? 0.771 -0.286 9.095 1.00 96.50 78 GLU A CA 1
ATOM 620 C C . GLU A 1 78 ? -0.390 -0.841 8.263 1.00 96.50 78 GLU A C 1
ATOM 622 O O . GLU A 1 78 ? -1.115 -0.072 7.623 1.00 96.50 78 GLU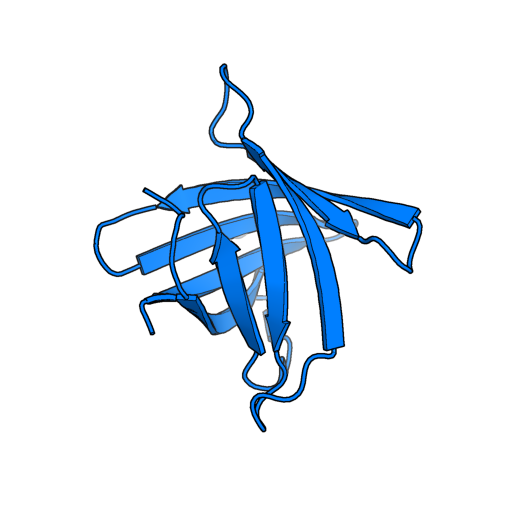 A O 1
ATOM 627 N N . ILE A 1 79 ? -0.549 -2.162 8.228 1.00 95.50 79 ILE A N 1
ATOM 628 C CA . ILE A 1 79 ? -1.521 -2.830 7.365 1.00 95.50 79 ILE A CA 1
ATOM 629 C C . ILE A 1 79 ? -2.459 -3.746 8.145 1.00 95.50 79 ILE A C 1
ATOM 631 O O . ILE A 1 79 ? -2.088 -4.383 9.122 1.00 95.50 79 ILE A O 1
ATOM 635 N N . GLU A 1 80 ? -3.678 -3.882 7.647 1.00 95.00 80 GLU A N 1
ATOM 636 C CA . GLU A 1 80 ? -4.627 -4.912 8.058 1.00 95.00 80 GLU A CA 1
ATOM 637 C C . GLU A 1 80 ? -5.106 -5.626 6.795 1.00 95.00 80 GLU A C 1
ATOM 639 O O . GLU A 1 80 ? -5.547 -4.974 5.848 1.00 95.00 80 GLU A O 1
ATOM 644 N N . VAL A 1 81 ? -5.011 -6.957 6.760 1.00 92.00 81 VAL A N 1
ATOM 645 C CA . VAL A 1 81 ? -5.347 -7.762 5.574 1.00 92.00 81 VAL A CA 1
ATOM 646 C C . VAL A 1 81 ? -6.386 -8.811 5.942 1.00 92.00 81 VAL A C 1
ATOM 648 O O . VAL A 1 81 ? -6.169 -9.608 6.853 1.00 92.00 81 VAL A O 1
ATOM 651 N N . SER A 1 82 ? -7.491 -8.835 5.204 1.00 89.69 82 SER A N 1
ATOM 652 C CA . SER A 1 82 ? -8.497 -9.899 5.221 1.00 89.69 82 SER A CA 1
ATOM 653 C C . SER A 1 82 ? -8.501 -10.636 3.871 1.00 89.69 82 SER A C 1
ATOM 655 O O . SER A 1 82 ? -7.650 -10.396 3.013 1.00 89.69 82 SER A O 1
ATOM 657 N N . ASN A 1 83 ? -9.425 -11.581 3.665 1.00 83.94 83 ASN A N 1
ATOM 658 C CA . ASN A 1 83 ? -9.454 -12.387 2.437 1.00 83.94 83 ASN A CA 1
ATOM 659 C C . ASN A 1 83 ? -9.706 -11.560 1.161 1.00 83.94 83 ASN A C 1
ATOM 661 O O . ASN A 1 83 ? -9.159 -11.897 0.110 1.00 83.94 83 ASN A O 1
ATOM 665 N N . SER A 1 84 ? -10.512 -10.499 1.248 1.00 90.56 84 SER A N 1
ATOM 666 C CA . SER A 1 84 ? -10.937 -9.680 0.102 1.00 90.56 84 SER A CA 1
ATOM 667 C C . SER A 1 84 ? -10.583 -8.200 0.227 1.00 90.56 84 SER A C 1
ATOM 669 O O . SER A 1 84 ? -10.731 -7.457 -0.743 1.00 90.56 84 SER A O 1
ATOM 671 N N . GLU A 1 85 ? -10.126 -7.764 1.399 1.00 94.31 85 GLU A N 1
ATOM 672 C CA . GLU A 1 85 ? -9.878 -6.357 1.693 1.00 94.31 85 GLU A CA 1
ATOM 673 C C . GLU A 1 85 ? -8.518 -6.169 2.345 1.00 94.31 85 GLU A C 1
ATOM 675 O O . GLU A 1 85 ? -8.022 -7.018 3.090 1.00 94.31 85 GLU A O 1
ATOM 680 N N . MET A 1 86 ? -7.929 -5.013 2.091 1.00 95.19 86 MET A N 1
ATOM 681 C CA . MET A 1 86 ? -6.726 -4.584 2.778 1.00 95.19 86 MET A CA 1
ATOM 682 C C . MET A 1 86 ? -6.843 -3.107 3.116 1.00 95.19 86 MET A C 1
ATOM 684 O O . MET A 1 86 ? -7.466 -2.330 2.396 1.00 95.19 86 MET A O 1
ATOM 688 N N . ARG A 1 87 ? -6.283 -2.724 4.256 1.00 95.81 87 ARG A N 1
ATOM 689 C CA . ARG A 1 87 ? -6.274 -1.348 4.742 1.00 95.81 87 ARG A CA 1
ATOM 690 C C . ARG A 1 87 ? -4.855 -0.986 5.110 1.00 95.81 87 ARG A C 1
ATOM 692 O O . ARG A 1 87 ? -4.213 -1.744 5.830 1.00 95.81 87 ARG A O 1
ATOM 699 N N . TRP A 1 88 ? -4.368 0.139 4.612 1.00 96.31 88 TRP A N 1
ATOM 700 C CA . TRP A 1 88 ? -3.072 0.684 5.005 1.00 96.31 88 TRP A CA 1
ATOM 701 C C . TRP A 1 88 ? -3.284 1.978 5.760 1.00 96.31 88 TRP A C 1
ATOM 703 O O . TRP A 1 88 ? -4.196 2.743 5.442 1.00 96.31 88 TRP A O 1
ATOM 713 N N . LYS A 1 89 ? -2.419 2.252 6.728 1.00 95.56 89 LYS A N 1
ATOM 714 C CA . LYS A 1 89 ? -2.382 3.539 7.407 1.00 95.56 89 LYS A CA 1
ATOM 715 C C . LYS A 1 89 ? -0.954 3.972 7.699 1.00 95.56 89 LYS A C 1
ATOM 717 O O . LYS A 1 89 ? -0.087 3.148 7.985 1.00 95.56 89 LYS A O 1
ATOM 722 N N . ARG A 1 90 ? -0.712 5.276 7.614 1.00 94.25 90 ARG A N 1
ATOM 723 C CA . ARG A 1 90 ? 0.543 5.892 8.052 1.00 94.25 9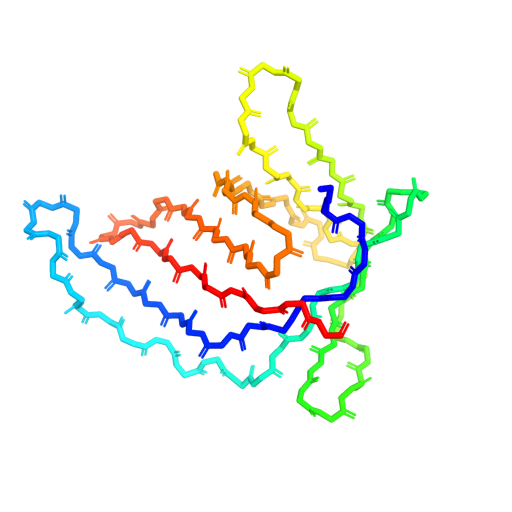0 ARG A CA 1
ATOM 724 C C . ARG A 1 90 ? 0.285 7.303 8.579 1.00 94.25 90 ARG A C 1
ATOM 726 O O . ARG A 1 90 ? -0.553 8.008 8.008 1.00 94.25 90 ARG A O 1
ATOM 733 N N . PRO A 1 91 ? 0.988 7.730 9.636 1.00 92.75 91 PRO A N 1
ATOM 734 C CA . PRO A 1 91 ? 0.947 9.119 10.059 1.00 92.75 91 PRO A CA 1
ATOM 735 C C . PRO A 1 91 ? 1.606 10.010 8.997 1.00 92.75 91 PRO A C 1
ATOM 737 O O . PRO A 1 91 ? 2.668 9.690 8.463 1.00 92.75 91 PRO A O 1
ATOM 740 N N . MET A 1 92 ? 0.957 11.126 8.703 1.00 88.38 92 MET A N 1
ATOM 741 C CA . MET A 1 92 ? 1.483 12.273 7.966 1.00 88.38 92 MET A CA 1
ATOM 742 C C . MET A 1 92 ? 1.568 13.457 8.941 1.00 88.38 92 MET A C 1
ATOM 744 O O . MET A 1 92 ? 1.068 13.369 10.061 1.00 88.38 92 MET A O 1
ATOM 748 N N . SER A 1 93 ? 2.186 14.573 8.540 1.00 85.06 93 SER A N 1
ATOM 749 C CA . SER A 1 93 ? 2.477 15.693 9.451 1.00 85.06 93 SER A CA 1
ATOM 750 C C . SER A 1 93 ? 1.267 16.198 10.251 1.00 85.06 93 SER A C 1
ATOM 752 O O . SER A 1 93 ? 1.426 16.501 11.427 1.00 85.06 93 SER A O 1
ATOM 754 N N . ASN A 1 94 ? 0.074 16.240 9.642 1.00 88.69 94 ASN A N 1
ATOM 755 C CA . ASN A 1 94 ? -1.147 16.772 10.268 1.00 88.69 94 ASN A CA 1
ATOM 756 C C . ASN A 1 94 ? -2.340 15.801 10.232 1.00 88.69 94 ASN A C 1
ATOM 758 O O . ASN A 1 94 ? -3.435 16.159 10.656 1.00 88.69 94 ASN A O 1
ATOM 762 N N . GLU A 1 95 ? -2.167 14.592 9.697 1.00 91.19 95 GLU A N 1
ATOM 763 C CA . GLU A 1 95 ? -3.276 13.661 9.478 1.00 91.19 95 GLU A CA 1
ATOM 764 C C . GLU A 1 95 ? -2.813 12.206 9.469 1.00 91.19 95 GLU A C 1
ATOM 766 O O . GLU A 1 95 ? -1.643 11.895 9.252 1.00 91.19 95 GLU A O 1
ATOM 771 N N . LEU A 1 96 ? -3.745 11.287 9.681 1.00 92.81 96 LEU A N 1
ATOM 772 C CA . LEU A 1 96 ? -3.551 9.863 9.473 1.00 92.81 96 LEU A CA 1
ATOM 773 C C . LEU A 1 96 ? -4.056 9.506 8.075 1.00 92.81 96 LEU A C 1
ATOM 775 O O . LEU A 1 96 ? -5.264 9.437 7.845 1.00 92.81 96 LEU A O 1
ATOM 779 N N . MET A 1 97 ? -3.134 9.251 7.148 1.00 94.12 97 MET A N 1
ATOM 780 C CA . MET A 1 97 ? -3.489 8.772 5.814 1.00 94.12 97 MET A CA 1
ATOM 781 C C . MET A 1 97 ? -3.938 7.316 5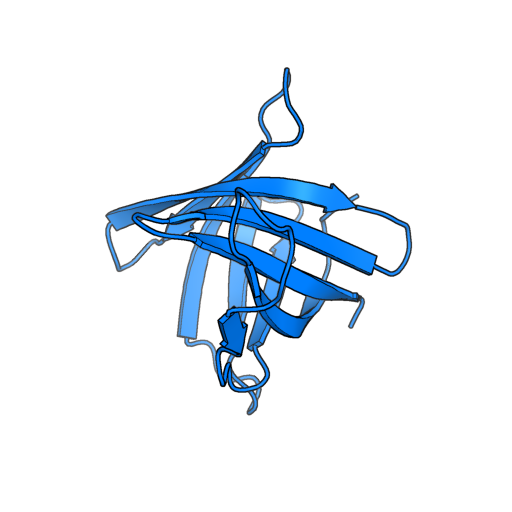.919 1.00 94.12 97 MET A C 1
ATOM 783 O O . MET A 1 97 ? -3.187 6.476 6.419 1.00 94.12 97 MET A O 1
ATOM 787 N N . LYS A 1 98 ? -5.143 7.015 5.429 1.00 94.75 98 LYS A N 1
ATOM 788 C CA . LYS A 1 98 ? -5.693 5.663 5.311 1.00 94.75 98 LYS A CA 1
ATOM 789 C C . LYS A 1 98 ? -6.050 5.344 3.870 1.00 94.75 98 LYS A C 1
ATOM 791 O O . LYS A 1 98 ? -6.755 6.108 3.215 1.00 94.75 98 LYS A O 1
ATOM 796 N N . LEU A 1 99 ? -5.599 4.185 3.412 1.00 94.50 99 LEU A N 1
ATOM 797 C CA . LEU A 1 99 ? -5.912 3.635 2.100 1.00 94.50 99 LEU A CA 1
ATOM 798 C C . LEU A 1 99 ? -6.717 2.351 2.276 1.00 94.50 99 LEU A C 1
ATOM 800 O O . LEU A 1 99 ? -6.396 1.525 3.134 1.00 94.50 99 LEU A O 1
ATOM 804 N N . TYR A 1 100 ? -7.741 2.179 1.453 1.00 94.00 100 TYR A N 1
ATOM 805 C CA . TYR A 1 100 ? -8.596 1.000 1.433 1.00 94.00 100 TYR A CA 1
ATOM 806 C C . TYR A 1 100 ? -8.467 0.331 0.078 1.00 94.00 100 TYR A C 1
ATOM 808 O O . TYR A 1 100 ? -8.513 1.000 -0.954 1.00 94.00 100 TYR A O 1
ATOM 816 N N . PHE A 1 101 ? -8.323 -0.986 0.104 1.00 94.94 101 PHE A N 1
ATOM 817 C CA . PHE A 1 101 ? -8.064 -1.795 -1.068 1.00 94.94 101 PHE A CA 1
ATOM 818 C C . PHE A 1 101 ? -9.070 -2.930 -1.167 1.00 94.94 101 PHE A C 1
ATOM 820 O O . PHE A 1 101 ? -9.436 -3.538 -0.154 1.00 94.94 101 PHE A O 1
ATOM 827 N N . LYS A 1 102 ? -9.421 -3.280 -2.403 1.00 94.62 102 LYS A N 1
ATOM 828 C CA . LYS A 1 102 ? -10.096 -4.534 -2.734 1.00 94.62 102 LYS A CA 1
ATOM 829 C C . LYS A 1 102 ? -9.181 -5.415 -3.559 1.00 94.62 102 LYS A C 1
ATOM 831 O O . LYS A 1 102 ? -8.372 -4.927 -4.346 1.00 94.62 102 LYS A O 1
ATOM 836 N N . LYS A 1 103 ? -9.311 -6.721 -3.365 1.00 92.88 103 LYS A N 1
ATOM 837 C CA . LYS A 1 103 ? -8.619 -7.692 -4.206 1.00 92.88 103 LYS A CA 1
ATOM 838 C C . LYS A 1 103 ? -9.145 -7.589 -5.643 1.00 92.88 103 LYS A C 1
ATOM 840 O O . LYS A 1 103 ? -10.363 -7.561 -5.826 1.00 92.88 103 LYS A O 1
ATOM 845 N N . SER A 1 104 ? -8.232 -7.498 -6.609 1.00 87.25 104 SER A N 1
ATOM 846 C CA . SER A 1 104 ? -8.535 -7.467 -8.047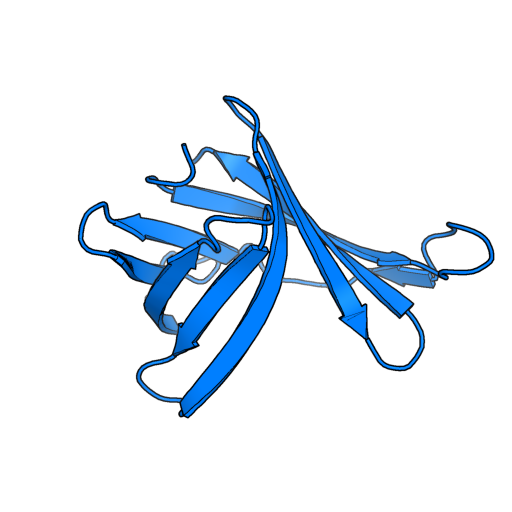 1.00 87.25 104 SER A CA 1
ATOM 847 C C . SER A 1 104 ? -8.420 -8.843 -8.687 1.00 87.25 104 SER A C 1
ATOM 849 O O . SER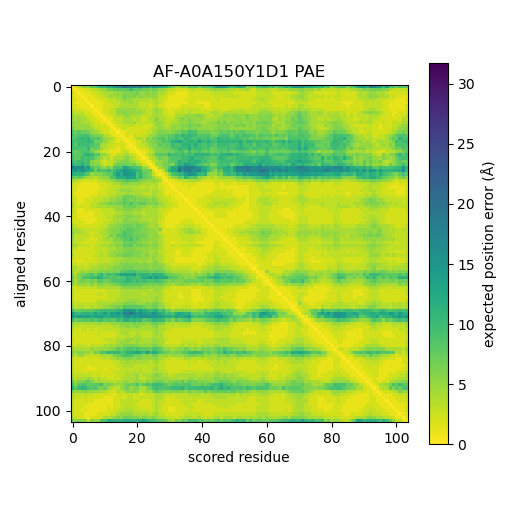 A 1 104 ? -7.697 -9.704 -8.132 1.00 87.25 104 SER A O 1
#

Organism: NCBI:txid1914963